Protein AF-A0AA86I5A0-F1 (afdb_monomer_lite)

Sequence (96 aa):
MIKKGFIAGIVMVEIVLALAVFTGKWSYLYFVSGTMGAVSLVLALAYLIDSIVLGSTGTFFSATKMRKVSRVEDAKRFGAIAAPNVLAALIYIVAG

pLDDT: mean 79.41, std 14.9, range [43.25, 93.25]

Organism: Priestia megaterium (NCBI:txid1404)

Foldseek 3Di:
DQVVLLVLLVVQLVVLVVVCVVVVPLCSLQPPLVVLLVVLQVQLVVLVVVLVVVVPDDDPDDDDPVVSVVSNVSSSSSNSSNVSSNVSNVCSVVVD

Structure (mmCIF, N/CA/C/O backbone):
data_AF-A0AA86I5A0-F1
#
_entry.id   AF-A0AA86I5A0-F1
#
loop_
_atom_site.group_PDB
_atom_site.id
_atom_site.type_symbol
_atom_site.label_atom_id
_atom_site.label_alt_id
_atom_site.label_comp_id
_atom_site.label_asym_id
_atom_site.label_entity_id
_atom_site.label_seq_id
_atom_site.pdbx_PDB_ins_code
_atom_site.Cartn_x
_atom_site.Cartn_y
_atom_site.Cartn_z
_atom_site.occupancy
_atom_site.B_iso_or_equiv
_atom_site.auth_seq_id
_atom_site.auth_comp_id
_atom_site.auth_asym_id
_atom_site.auth_atom_id
_atom_site.pdbx_PDB_model_num
ATOM 1 N N . MET A 1 1 ? 1.837 -8.158 -17.430 1.00 62.50 1 MET A N 1
ATOM 2 C CA . MET A 1 1 ? 1.887 -8.622 -16.012 1.00 62.50 1 MET A CA 1
ATOM 3 C C . MET A 1 1 ? 1.303 -7.648 -14.969 1.00 62.50 1 MET A C 1
ATOM 5 O O . MET A 1 1 ? 1.041 -8.055 -13.842 1.00 62.50 1 MET A O 1
ATOM 9 N N . ILE A 1 2 ? 1.014 -6.399 -15.347 1.00 69.75 2 ILE A N 1
ATOM 10 C CA . ILE A 1 2 ? 0.506 -5.314 -14.480 1.00 69.75 2 ILE A CA 1
ATOM 11 C C . ILE A 1 2 ? -0.806 -5.664 -13.761 1.00 69.75 2 ILE A C 1
ATOM 13 O O . ILE A 1 2 ? -0.904 -5.468 -12.556 1.00 69.75 2 ILE A O 1
ATOM 17 N N . LYS A 1 3 ? -1.779 -6.259 -14.473 1.00 75.50 3 LYS A N 1
ATOM 18 C CA . LYS A 1 3 ? -3.065 -6.685 -13.887 1.00 75.50 3 LYS A CA 1
ATOM 19 C C . LYS A 1 3 ? -2.875 -7.624 -12.688 1.00 75.50 3 LYS A C 1
ATOM 21 O O . LYS A 1 3 ? -3.555 -7.467 -11.689 1.00 75.50 3 LYS A O 1
ATOM 26 N N . LYS A 1 4 ? -1.907 -8.550 -12.756 1.00 80.06 4 LYS A N 1
ATOM 27 C CA . LYS A 1 4 ? -1.597 -9.471 -11.648 1.00 80.06 4 LYS A CA 1
ATOM 28 C C . LYS A 1 4 ? -0.988 -8.743 -10.445 1.00 80.06 4 LYS A C 1
ATOM 30 O O . LYS A 1 4 ? -1.285 -9.106 -9.316 1.00 80.06 4 LYS A O 1
ATOM 35 N N . GLY A 1 5 ? -0.159 -7.722 -10.685 1.00 79.56 5 GLY A N 1
ATOM 36 C CA . GLY A 1 5 ? 0.373 -6.860 -9.625 1.00 79.56 5 GLY A CA 1
ATOM 37 C C . GLY A 1 5 ? -0.728 -6.051 -8.941 1.00 79.56 5 GLY A C 1
ATOM 38 O O . GLY A 1 5 ? -0.819 -6.048 -7.722 1.00 79.56 5 GLY A O 1
ATOM 39 N N . PHE A 1 6 ? -1.626 -5.457 -9.724 1.00 83.94 6 PHE A N 1
ATOM 40 C CA . PHE A 1 6 ? -2.771 -4.723 -9.188 1.00 83.94 6 PHE A CA 1
ATOM 41 C C . PHE A 1 6 ? -3.702 -5.613 -8.352 1.00 83.94 6 PHE A C 1
ATOM 43 O O . PHE A 1 6 ? -4.052 -5.248 -7.235 1.00 83.94 6 PHE A O 1
ATOM 50 N N . ILE A 1 7 ? -4.029 -6.814 -8.850 1.00 88.75 7 ILE A N 1
ATOM 51 C CA . ILE A 1 7 ? -4.831 -7.804 -8.112 1.00 88.75 7 ILE A CA 1
ATOM 52 C C . ILE A 1 7 ? -4.143 -8.180 -6.795 1.00 88.75 7 ILE A C 1
ATOM 54 O O . ILE A 1 7 ? -4.790 -8.175 -5.757 1.00 88.75 7 ILE A O 1
ATOM 58 N N . ALA A 1 8 ? -2.833 -8.448 -6.809 1.00 87.75 8 ALA A N 1
ATOM 59 C CA . ALA A 1 8 ? -2.089 -8.741 -5.583 1.00 87.75 8 ALA A CA 1
ATOM 60 C C . ALA A 1 8 ? -2.125 -7.568 -4.588 1.00 87.75 8 ALA A C 1
ATOM 62 O O . ALA A 1 8 ? -2.255 -7.783 -3.386 1.00 87.75 8 ALA A O 1
ATOM 63 N N . GLY A 1 9 ? -2.050 -6.332 -5.088 1.00 87.25 9 GLY A N 1
ATOM 64 C CA . GLY A 1 9 ? -2.198 -5.129 -4.277 1.00 87.25 9 GLY A CA 1
ATOM 65 C C . GLY A 1 9 ? -3.578 -5.019 -3.620 1.00 87.25 9 GLY A C 1
ATOM 66 O O . GLY A 1 9 ? -3.643 -4.755 -2.425 1.00 87.25 9 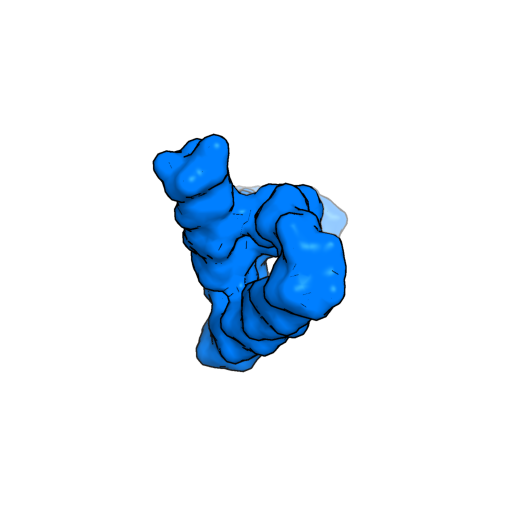GLY A O 1
ATOM 67 N N . ILE A 1 10 ? -4.659 -5.275 -4.366 1.00 91.00 10 ILE A N 1
ATOM 68 C CA . ILE A 1 10 ? -6.036 -5.281 -3.837 1.00 91.00 10 ILE A CA 1
ATOM 69 C C . ILE A 1 10 ? -6.215 -6.373 -2.785 1.00 91.00 10 ILE A C 1
ATOM 71 O O . ILE A 1 10 ? -6.664 -6.073 -1.686 1.00 91.00 10 ILE A O 1
ATOM 75 N N . VAL A 1 11 ? -5.816 -7.611 -3.090 1.00 93.25 11 VAL A N 1
ATOM 76 C CA . VAL A 1 11 ? -5.940 -8.745 -2.158 1.00 93.25 11 VAL A CA 1
ATOM 77 C C . VAL A 1 11 ? -5.221 -8.441 -0.845 1.00 93.25 11 VAL A C 1
ATOM 79 O O . VAL A 1 11 ? -5.742 -8.725 0.229 1.00 93.25 11 VAL A O 1
ATOM 82 N N . MET A 1 12 ? -4.044 -7.811 -0.907 1.00 91.31 12 MET A N 1
ATOM 83 C CA .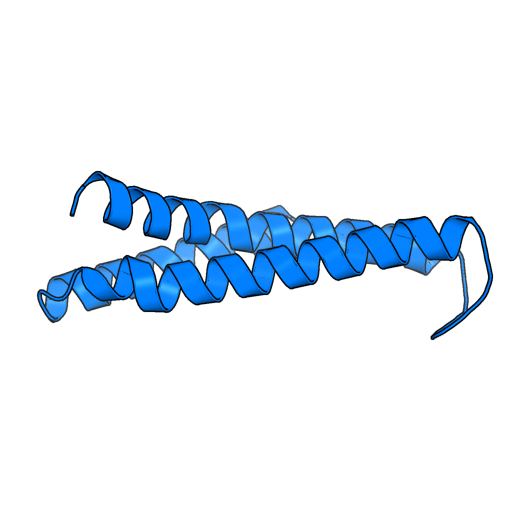 MET A 1 12 ? -3.335 -7.410 0.304 1.00 91.31 12 MET A CA 1
ATOM 84 C C . MET A 1 12 ? -4.117 -6.366 1.112 1.00 91.31 12 MET A C 1
ATOM 86 O O . MET A 1 12 ? -4.232 -6.502 2.327 1.00 91.31 12 MET A O 1
ATOM 90 N N . VAL A 1 13 ? -4.682 -5.349 0.457 1.00 92.56 13 VAL A N 1
ATOM 91 C CA . VAL A 1 13 ? -5.512 -4.333 1.126 1.00 92.56 13 VAL A CA 1
ATOM 92 C C . VAL A 1 13 ? -6.760 -4.959 1.752 1.00 92.56 13 VAL A C 1
ATOM 94 O O . VAL A 1 13 ? -7.087 -4.620 2.884 1.00 92.56 13 VAL A O 1
ATOM 97 N N . GLU A 1 14 ? -7.419 -5.904 1.083 1.00 92.44 14 GLU A N 1
ATOM 98 C CA . GLU A 1 14 ? -8.571 -6.633 1.635 1.00 92.44 14 GLU A CA 1
ATOM 99 C C . GLU A 1 14 ? -8.204 -7.426 2.894 1.00 92.44 14 GLU A C 1
ATOM 101 O O . GLU A 1 14 ? -8.934 -7.381 3.884 1.00 92.44 14 GLU A O 1
ATOM 106 N N . ILE A 1 15 ? -7.046 -8.094 2.902 1.00 92.88 15 ILE A N 1
ATOM 107 C CA . ILE A 1 15 ? -6.540 -8.798 4.090 1.00 92.88 15 ILE A CA 1
ATOM 108 C C . ILE A 1 15 ? -6.296 -7.808 5.236 1.00 92.88 15 ILE A C 1
ATOM 110 O O . ILE A 1 15 ? -6.703 -8.064 6.370 1.00 92.88 15 ILE A O 1
ATOM 114 N N . VAL A 1 16 ? -5.659 -6.667 4.957 1.00 91.75 16 VAL A N 1
ATOM 115 C CA . VAL A 1 16 ? -5.407 -5.629 5.972 1.00 91.75 16 VAL A CA 1
ATOM 116 C C . VAL A 1 16 ? -6.716 -5.038 6.493 1.00 91.75 16 VAL A C 1
ATOM 118 O O . VAL A 1 16 ? -6.844 -4.837 7.699 1.00 91.75 16 VAL A O 1
ATOM 121 N N . LEU A 1 17 ? -7.702 -4.807 5.625 1.00 91.44 17 LEU A N 1
ATOM 122 C CA . LEU A 1 17 ? -9.036 -4.339 6.008 1.00 91.44 17 LEU A CA 1
ATOM 123 C C . LEU A 1 17 ? -9.743 -5.346 6.911 1.00 91.44 17 LEU A C 1
ATOM 125 O O . LEU A 1 17 ? -10.249 -4.961 7.962 1.00 91.44 17 LEU A O 1
ATOM 129 N N . ALA A 1 18 ? -9.735 -6.630 6.551 1.00 92.69 18 ALA A N 1
ATOM 130 C CA . ALA A 1 18 ? -10.305 -7.678 7.388 1.00 92.69 18 ALA A CA 1
ATOM 131 C C . ALA A 1 18 ? -9.649 -7.681 8.778 1.00 92.69 18 ALA A C 1
ATOM 133 O O . ALA A 1 18 ? -10.346 -7.643 9.791 1.00 92.69 18 ALA A O 1
ATOM 134 N N . LEU A 1 19 ? -8.314 -7.633 8.842 1.00 90.69 19 LEU A N 1
ATOM 135 C CA . LEU A 1 19 ? -7.573 -7.551 10.104 1.00 90.69 19 LEU A CA 1
ATOM 136 C C . LEU A 1 19 ? -7.930 -6.298 10.913 1.00 90.69 19 LEU A C 1
ATOM 138 O O . LEU A 1 19 ? -8.125 -6.393 12.125 1.00 90.69 19 LEU A O 1
ATOM 142 N N . ALA A 1 20 ? -8.043 -5.135 10.271 1.00 90.81 20 ALA A N 1
ATOM 143 C CA . ALA A 1 20 ? -8.424 -3.888 10.929 1.00 90.81 20 ALA A CA 1
ATOM 144 C C . ALA A 1 20 ? -9.836 -3.966 11.527 1.00 90.81 20 ALA A C 1
ATOM 146 O O . ALA A 1 20 ? -10.029 -3.557 12.670 1.00 90.81 20 ALA A O 1
ATOM 147 N N . VAL A 1 21 ? -10.793 -4.557 10.807 1.00 92.19 21 VAL A N 1
ATOM 148 C CA . VAL A 1 21 ? -12.170 -4.762 11.285 1.00 92.19 21 VAL A CA 1
ATOM 149 C C . VAL A 1 21 ? -12.211 -5.733 12.468 1.00 92.19 21 VAL A C 1
ATOM 151 O O . VAL A 1 21 ? -12.833 -5.422 13.480 1.00 92.19 21 VAL A O 1
ATOM 154 N N . PHE A 1 22 ? -11.517 -6.873 12.393 1.00 92.75 22 PHE A N 1
ATOM 155 C CA . PHE A 1 22 ? -11.507 -7.863 13.481 1.00 92.75 22 PHE A CA 1
ATOM 156 C C . PHE A 1 22 ? -10.812 -7.365 14.751 1.00 92.75 22 PHE A C 1
ATOM 158 O O . PHE A 1 22 ? -11.197 -7.741 15.855 1.00 92.75 22 PHE A O 1
ATOM 165 N N . THR A 1 23 ? -9.775 -6.542 14.610 1.00 91.00 23 THR A N 1
ATOM 166 C CA . THR A 1 23 ? -8.988 -6.036 15.748 1.00 91.00 23 THR A CA 1
ATOM 167 C C . THR A 1 23 ? -9.443 -4.664 16.245 1.00 91.00 23 THR A C 1
ATOM 169 O O . THR A 1 23 ? -8.976 -4.217 17.292 1.00 91.00 23 THR A O 1
ATOM 172 N N . GLY A 1 24 ? -10.290 -3.967 15.482 1.00 89.88 24 GLY A N 1
ATOM 173 C CA . GLY A 1 24 ? -10.655 -2.564 15.699 1.00 89.88 24 GLY A CA 1
ATOM 174 C C . GLY A 1 24 ? -9.518 -1.564 15.444 1.00 89.88 24 GLY A C 1
ATOM 175 O O . GLY A 1 24 ? -9.685 -0.369 15.687 1.00 89.88 24 GLY A O 1
ATOM 176 N N . LYS A 1 25 ? -8.344 -2.018 14.982 1.00 90.19 25 LYS A N 1
ATOM 177 C CA . LYS A 1 25 ? -7.148 -1.184 14.804 1.00 90.19 25 LYS A CA 1
ATOM 178 C C . LYS A 1 25 ? -6.987 -0.764 13.349 1.00 90.19 25 LYS A C 1
ATOM 180 O O . LYS A 1 25 ? -6.301 -1.412 12.561 1.00 90.19 25 LYS A O 1
ATOM 185 N N . TRP A 1 26 ? -7.556 0.387 13.014 1.00 88.69 26 TRP A N 1
ATOM 186 C CA . TRP A 1 26 ? -7.442 0.979 11.677 1.00 88.69 26 TRP A CA 1
ATOM 187 C C . TRP A 1 26 ? -6.016 1.410 11.312 1.00 88.69 26 TRP A C 1
ATOM 189 O O . TRP A 1 26 ? -5.688 1.480 10.129 1.00 88.69 26 TRP A O 1
ATOM 199 N N . SER A 1 27 ? -5.135 1.594 12.305 1.00 89.50 27 SER A N 1
ATOM 200 C CA . SER A 1 27 ? -3.719 1.925 12.093 1.00 89.50 27 SER A CA 1
ATOM 201 C C . SER A 1 27 ? -2.960 0.886 11.264 1.00 89.50 27 SER A C 1
ATOM 203 O O . SER A 1 27 ? -1.925 1.213 10.680 1.00 89.50 27 SER A O 1
ATOM 205 N N . TYR A 1 28 ? -3.478 -0.339 11.129 1.00 88.56 28 TYR A N 1
ATOM 206 C CA . TYR A 1 28 ? -2.915 -1.337 10.221 1.00 88.56 28 TYR A CA 1
ATOM 207 C C . TYR A 1 28 ? -2.954 -0.911 8.749 1.00 88.56 28 TYR A C 1
ATOM 209 O O . TYR A 1 28 ? -2.046 -1.283 8.007 1.00 88.56 28 TYR A O 1
ATOM 217 N N . LEU A 1 29 ? -3.912 -0.080 8.330 1.00 88.44 29 LEU A N 1
ATOM 218 C CA . LEU A 1 29 ? -3.920 0.487 6.976 1.00 88.44 29 LEU A CA 1
ATOM 219 C C . LEU A 1 29 ? -2.693 1.375 6.740 1.00 88.44 29 LEU A C 1
ATOM 221 O O . LEU A 1 29 ? -2.049 1.290 5.699 1.00 88.44 29 LEU A O 1
ATOM 225 N N . TYR A 1 30 ? -2.300 2.168 7.733 1.00 89.38 30 TYR A N 1
ATOM 226 C CA . TYR A 1 30 ? -1.091 2.979 7.636 1.00 89.38 30 TYR A CA 1
ATOM 227 C C . TYR A 1 30 ? 0.184 2.144 7.752 1.00 89.38 30 TYR A C 1
ATOM 229 O O . TYR A 1 30 ? 1.061 2.226 6.896 1.00 89.38 30 TYR A O 1
ATOM 237 N N . PHE A 1 31 ? 0.297 1.307 8.784 1.00 89.94 31 PHE A N 1
ATOM 238 C CA . PHE A 1 31 ? 1.537 0.576 9.033 1.00 89.94 31 PHE A CA 1
ATOM 239 C C . PHE A 1 31 ? 1.786 -0.543 8.024 1.00 89.94 31 PHE A C 1
ATOM 241 O O . PHE A 1 31 ? 2.920 -0.712 7.591 1.00 89.94 31 PHE A O 1
ATOM 248 N N . VAL A 1 32 ? 0.767 -1.306 7.627 1.00 89.69 32 VAL A N 1
ATOM 249 C CA . VAL A 1 32 ? 0.941 -2.464 6.737 1.00 89.69 32 VAL A CA 1
ATOM 250 C C . VAL A 1 32 ? 0.802 -2.046 5.279 1.00 89.69 32 VAL A C 1
ATOM 252 O O . VAL A 1 32 ? 1.738 -2.232 4.502 1.00 89.69 32 VAL A O 1
ATOM 255 N N . SER A 1 33 ? -0.319 -1.428 4.892 1.00 89.88 33 SER A N 1
ATOM 256 C CA . SER A 1 33 ? -0.487 -0.984 3.501 1.00 89.88 33 SER A CA 1
ATOM 257 C C . SER A 1 33 ? 0.435 0.190 3.169 1.00 89.88 33 SER A C 1
ATOM 259 O O . SER A 1 33 ? 0.993 0.220 2.075 1.00 89.88 33 SER A O 1
ATOM 261 N N . GLY A 1 34 ? 0.706 1.103 4.104 1.00 87.44 34 GLY A N 1
ATOM 262 C CA . GLY A 1 34 ? 1.652 2.199 3.867 1.00 87.44 34 GLY A CA 1
ATOM 263 C C . GLY A 1 34 ? 3.090 1.723 3.658 1.00 87.44 34 GLY A C 1
ATOM 264 O O . GLY A 1 34 ? 3.721 2.131 2.683 1.00 87.44 34 GLY A O 1
ATOM 265 N N . THR A 1 35 ? 3.602 0.807 4.492 1.00 90.50 35 THR A N 1
ATOM 266 C CA . THR A 1 35 ? 4.956 0.250 4.290 1.00 90.50 35 THR A CA 1
ATOM 267 C C . THR A 1 35 ? 5.046 -0.560 3.001 1.00 90.50 35 THR A C 1
ATOM 269 O O . THR A 1 35 ? 5.976 -0.363 2.219 1.00 90.50 35 THR A O 1
ATOM 272 N N . MET A 1 36 ? 4.057 -1.409 2.717 1.00 87.50 36 MET A N 1
ATOM 273 C CA . MET A 1 36 ? 4.020 -2.209 1.491 1.00 87.50 36 MET A CA 1
ATOM 274 C C . MET A 1 36 ? 3.917 -1.335 0.235 1.00 87.50 36 MET A C 1
ATOM 276 O O . MET A 1 36 ? 4.591 -1.589 -0.768 1.00 87.50 36 MET A O 1
ATOM 280 N N . GLY A 1 37 ? 3.108 -0.277 0.298 1.00 89.00 37 GLY A N 1
ATOM 281 C CA . GLY A 1 37 ? 2.975 0.734 -0.744 1.00 89.00 37 GLY A CA 1
ATOM 282 C C . GLY A 1 37 ? 4.288 1.469 -0.997 1.00 89.00 37 GLY A C 1
ATOM 283 O O . GLY A 1 37 ? 4.725 1.550 -2.145 1.00 89.00 37 GLY A O 1
ATOM 284 N N . ALA A 1 38 ? 4.959 1.927 0.063 1.00 89.31 38 ALA A N 1
ATOM 285 C CA . ALA A 1 38 ? 6.244 2.618 -0.017 1.00 89.31 38 ALA A CA 1
ATOM 286 C C . ALA A 1 38 ? 7.351 1.721 -0.589 1.00 89.31 38 ALA A C 1
ATOM 288 O O . ALA A 1 38 ? 8.024 2.116 -1.539 1.00 89.31 38 ALA A O 1
ATOM 289 N N . VAL A 1 39 ? 7.506 0.494 -0.081 1.00 90.25 39 VAL A N 1
ATOM 290 C CA . VAL A 1 39 ? 8.502 -0.470 -0.585 1.00 90.25 39 VAL A CA 1
ATOM 291 C C . VAL A 1 39 ? 8.260 -0.780 -2.062 1.00 90.25 39 VAL A C 1
ATOM 293 O O . VAL A 1 39 ? 9.196 -0.774 -2.862 1.00 90.25 39 VAL A O 1
ATOM 296 N N . SER A 1 40 ? 7.002 -0.990 -2.453 1.00 86.19 40 SER A N 1
ATOM 297 C CA . SER A 1 40 ? 6.639 -1.260 -3.848 1.00 86.19 40 SER A 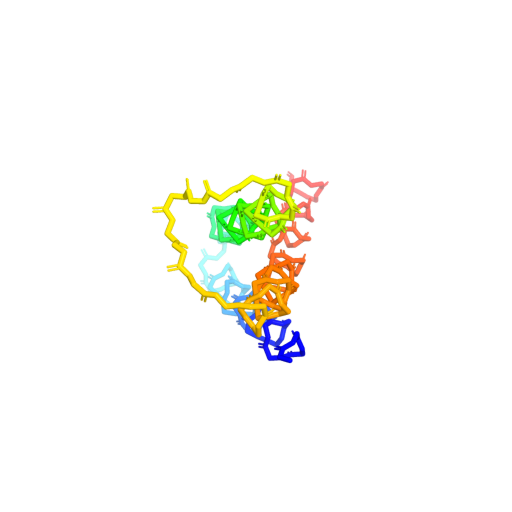CA 1
ATOM 298 C C . SER A 1 40 ? 6.914 -0.058 -4.759 1.00 86.19 40 SER A C 1
ATOM 300 O O . SER A 1 40 ? 7.388 -0.236 -5.880 1.00 86.19 40 SER A O 1
ATOM 302 N N . LEU A 1 41 ? 6.682 1.169 -4.283 1.00 88.50 41 LEU A N 1
ATOM 303 C CA . LEU A 1 41 ? 7.031 2.404 -4.993 1.00 88.50 41 LEU A CA 1
ATOM 304 C C . LEU A 1 41 ? 8.543 2.558 -5.171 1.00 88.50 41 LEU A C 1
ATOM 306 O O . LEU A 1 41 ? 9.000 2.849 -6.275 1.00 88.50 41 LEU A O 1
ATOM 310 N N . VAL A 1 42 ? 9.318 2.330 -4.108 1.00 90.69 42 VAL A N 1
ATOM 311 C CA . VAL A 1 42 ? 10.786 2.396 -4.147 1.00 90.69 42 VAL A CA 1
ATOM 312 C C . VAL A 1 42 ? 11.338 1.375 -5.137 1.00 90.69 42 VAL A C 1
ATOM 314 O O . VAL A 1 42 ? 12.177 1.723 -5.964 1.00 90.69 42 VAL A O 1
ATOM 317 N N . LEU A 1 43 ? 10.829 0.141 -5.124 1.00 85.12 43 LEU A N 1
ATOM 318 C CA . LEU A 1 43 ? 11.209 -0.884 -6.099 1.00 85.12 43 LEU A CA 1
ATOM 319 C C . LEU A 1 43 ? 10.834 -0.474 -7.525 1.00 85.12 43 LEU A C 1
ATOM 321 O O . LEU A 1 43 ? 11.657 -0.601 -8.430 1.00 85.12 43 LEU A O 1
ATOM 325 N N . ALA A 1 44 ? 9.627 0.056 -7.737 1.00 85.69 44 ALA A N 1
ATOM 326 C CA . ALA A 1 44 ? 9.202 0.534 -9.049 1.00 85.69 44 ALA A CA 1
ATOM 327 C C . ALA A 1 44 ? 10.132 1.635 -9.585 1.00 85.69 44 ALA A C 1
ATOM 329 O O . ALA A 1 44 ? 10.544 1.583 -10.744 1.00 85.69 44 ALA A O 1
ATOM 330 N N . LEU A 1 45 ? 10.510 2.589 -8.732 1.00 84.81 45 LEU A N 1
ATOM 331 C CA . LEU A 1 45 ? 11.453 3.655 -9.064 1.00 84.81 45 LEU A CA 1
ATOM 332 C C . LEU A 1 45 ? 12.854 3.112 -9.339 1.00 84.81 45 LEU A C 1
ATOM 334 O O . LEU A 1 45 ? 13.453 3.493 -10.339 1.00 84.81 45 LEU A O 1
ATOM 338 N N . ALA A 1 46 ? 13.356 2.190 -8.517 1.00 84.25 46 ALA A N 1
ATOM 339 C CA . ALA A 1 46 ? 14.658 1.564 -8.723 1.00 84.25 46 ALA A CA 1
ATOM 340 C C . ALA A 1 46 ? 14.731 0.862 -10.088 1.00 84.25 46 ALA A C 1
ATOM 342 O O . ALA A 1 46 ? 15.670 1.098 -10.844 1.00 84.25 46 ALA A O 1
ATOM 343 N N . TYR A 1 47 ? 13.710 0.078 -10.455 1.00 80.00 47 TYR A N 1
ATOM 344 C CA . TYR A 1 47 ? 13.642 -0.575 -11.766 1.00 80.00 47 TYR A CA 1
ATOM 345 C C . TYR A 1 47 ? 13.489 0.417 -12.930 1.00 80.00 47 TYR A C 1
ATOM 347 O O . TYR A 1 47 ? 14.041 0.175 -14.007 1.00 80.00 47 TYR A O 1
ATOM 355 N N . LEU A 1 48 ? 12.779 1.537 -12.742 1.00 79.94 48 LEU A N 1
ATOM 356 C CA . LEU A 1 48 ? 12.686 2.598 -13.754 1.00 79.94 48 LEU A CA 1
ATOM 357 C C . LEU A 1 48 ? 14.021 3.308 -13.956 1.00 79.94 48 LEU A C 1
ATOM 359 O O . LEU A 1 48 ? 14.464 3.422 -15.097 1.00 79.94 48 LEU A O 1
ATOM 363 N 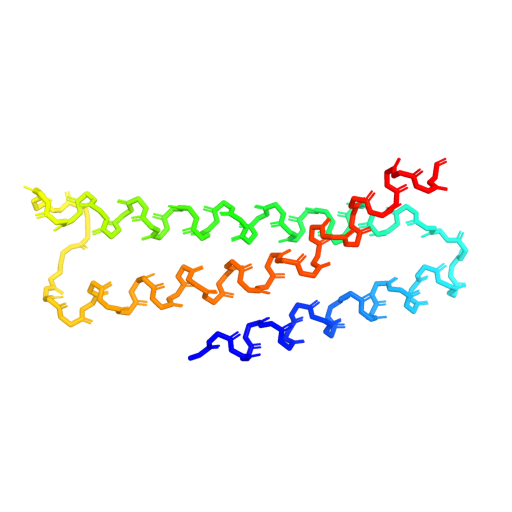N . ILE A 1 49 ? 14.667 3.752 -12.878 1.00 80.44 49 ILE A N 1
ATOM 364 C CA . ILE A 1 49 ? 15.968 4.430 -12.921 1.00 80.44 49 ILE A CA 1
ATOM 365 C C . ILE A 1 49 ? 16.996 3.512 -13.569 1.00 80.44 49 ILE A C 1
ATOM 367 O O . ILE A 1 49 ? 17.666 3.914 -14.514 1.00 80.44 49 ILE A O 1
ATOM 371 N N . ASP A 1 50 ? 17.049 2.255 -13.141 1.00 72.94 50 ASP A N 1
ATOM 372 C CA . ASP A 1 50 ? 17.911 1.239 -13.731 1.00 72.94 50 ASP A CA 1
ATOM 373 C C . ASP A 1 50 ? 17.614 1.065 -15.235 1.00 72.94 50 ASP A C 1
ATOM 375 O O . ASP A 1 50 ? 18.525 1.069 -16.061 1.00 72.94 50 ASP A O 1
ATOM 379 N N . SER A 1 51 ? 16.343 1.048 -15.655 1.00 68.75 51 SER A N 1
ATOM 380 C CA . SER A 1 51 ? 15.998 0.999 -17.085 1.00 68.75 51 SER A CA 1
ATOM 381 C C . SER A 1 51 ? 16.438 2.240 -17.881 1.00 68.75 51 SER A C 1
ATOM 383 O O . SER A 1 51 ? 16.790 2.108 -19.055 1.00 68.75 51 SER A O 1
ATOM 385 N N . ILE A 1 52 ? 16.438 3.431 -17.274 1.00 69.75 52 ILE A N 1
ATOM 386 C CA . ILE A 1 52 ? 16.853 4.690 -17.913 1.00 69.75 52 ILE A CA 1
ATOM 387 C C . ILE A 1 52 ? 18.381 4.742 -18.016 1.00 69.75 52 ILE A C 1
ATOM 389 O O . ILE A 1 52 ? 18.904 4.955 -19.110 1.00 69.75 52 ILE A O 1
ATOM 393 N N . VAL A 1 53 ? 19.087 4.462 -16.918 1.00 66.62 53 VAL A N 1
ATOM 394 C CA . VAL A 1 53 ? 20.556 4.499 -16.814 1.00 66.62 53 VAL A CA 1
ATOM 395 C C . VAL A 1 53 ? 21.211 3.447 -17.718 1.00 66.62 53 VAL A C 1
ATOM 397 O O . VAL A 1 53 ? 22.159 3.760 -18.437 1.00 66.62 53 VAL A O 1
ATOM 400 N N . LEU A 1 54 ? 20.655 2.231 -17.820 1.00 54.56 54 LEU A N 1
ATOM 401 C CA . LEU A 1 54 ? 21.124 1.235 -18.802 1.00 54.56 54 LEU A CA 1
ATOM 402 C C . LEU A 1 54 ? 20.839 1.608 -20.263 1.00 54.56 54 LEU A C 1
ATOM 404 O O . LEU A 1 54 ? 21.310 0.927 -21.175 1.00 54.56 54 LEU A O 1
ATOM 408 N N . GLY A 1 55 ? 20.052 2.653 -20.519 1.00 51.78 55 GLY A N 1
ATOM 409 C CA . GLY A 1 55 ? 19.924 3.234 -21.849 1.00 51.78 55 GLY A CA 1
ATOM 410 C C . GLY A 1 55 ? 21.145 4.035 -22.293 1.00 51.78 55 GLY A C 1
ATOM 411 O O . GLY A 1 55 ? 21.352 4.130 -23.499 1.00 51.78 55 GLY A O 1
ATOM 412 N N . SER A 1 56 ? 21.927 4.587 -21.358 1.00 54.34 56 SER A N 1
ATOM 413 C CA . SER A 1 56 ? 23.004 5.541 -21.651 1.00 54.34 56 SER 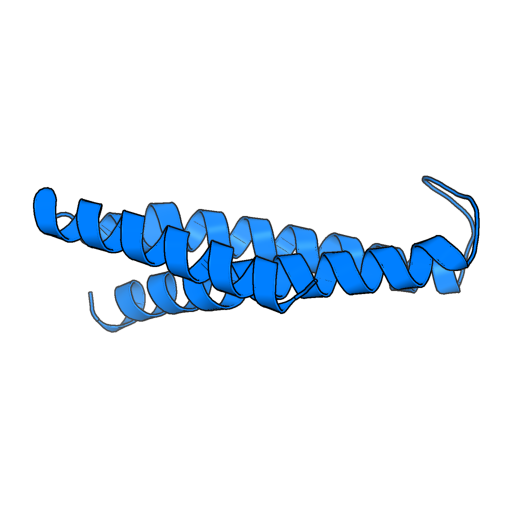A CA 1
ATOM 414 C C . SER A 1 56 ? 24.412 5.006 -21.404 1.00 54.34 56 SER A C 1
ATOM 416 O O . SER A 1 56 ? 25.330 5.424 -22.099 1.00 54.34 56 SER A O 1
ATOM 418 N N . THR A 1 57 ? 24.620 4.089 -20.459 1.00 49.25 57 THR A N 1
ATOM 419 C CA . THR A 1 57 ? 25.976 3.652 -20.088 1.00 49.25 57 THR A CA 1
ATOM 420 C C . THR A 1 57 ? 25.960 2.240 -19.507 1.00 49.25 57 THR A C 1
ATOM 422 O O . THR A 1 57 ? 25.088 1.867 -18.724 1.00 49.25 57 THR A O 1
ATOM 425 N N . GLY A 1 58 ? 26.908 1.413 -19.947 1.00 51.12 58 GLY A N 1
ATOM 426 C CA . GLY A 1 58 ? 27.016 0.017 -19.538 1.00 51.12 58 GLY A CA 1
ATOM 427 C C . GLY A 1 58 ? 27.353 -0.158 -18.052 1.00 51.12 58 GLY A C 1
ATOM 428 O O . GLY A 1 58 ? 28.276 0.467 -17.543 1.00 51.12 58 GLY A O 1
ATOM 429 N N . THR A 1 59 ? 26.633 -1.106 -17.435 1.00 50.66 59 THR A N 1
ATOM 430 C CA . THR A 1 59 ? 26.910 -1.885 -16.202 1.00 50.66 59 THR A CA 1
ATOM 431 C C . THR A 1 59 ? 26.808 -1.248 -14.808 1.00 50.66 59 THR A C 1
ATOM 433 O O . THR A 1 59 ? 27.616 -0.417 -14.430 1.00 50.66 59 THR A O 1
ATOM 436 N N . PHE A 1 60 ? 25.945 -1.867 -13.979 1.00 47.81 60 PHE A N 1
ATOM 437 C CA . PHE A 1 60 ? 26.382 -2.612 -12.773 1.00 47.81 60 PHE A CA 1
ATOM 438 C C . PHE A 1 60 ? 25.967 -4.109 -12.794 1.00 47.81 60 PHE A C 1
ATOM 440 O O . PHE A 1 60 ? 26.631 -4.932 -12.181 1.00 47.81 60 PHE A O 1
ATOM 447 N N . PHE A 1 61 ? 24.954 -4.508 -13.584 1.00 49.09 61 PHE A N 1
ATOM 448 C CA . PHE A 1 61 ? 24.625 -5.915 -13.900 1.00 49.09 61 PHE A CA 1
ATOM 449 C C . PHE A 1 61 ? 24.122 -6.015 -15.357 1.00 49.09 61 PHE A C 1
ATOM 451 O O . PHE A 1 61 ? 22.956 -5.714 -15.629 1.00 49.09 61 PHE A O 1
ATOM 458 N N . SER A 1 62 ? 24.980 -6.372 -16.320 1.00 46.50 62 SER A N 1
ATOM 459 C CA . SER A 1 62 ? 24.664 -6.334 -17.766 1.00 46.50 62 SER A CA 1
ATOM 460 C C . SER A 1 62 ? 24.467 -7.714 -18.399 1.00 46.50 62 SER A C 1
ATOM 462 O O . SER A 1 62 ? 25.247 -8.621 -18.135 1.00 46.50 62 SER A O 1
ATOM 464 N N . ALA A 1 63 ? 23.440 -7.829 -19.259 1.00 43.69 63 ALA A N 1
ATOM 465 C CA . ALA A 1 63 ? 23.539 -8.207 -20.681 1.00 43.69 63 ALA A CA 1
ATOM 466 C C . ALA A 1 63 ? 22.122 -8.258 -21.313 1.00 43.69 63 ALA A C 1
ATOM 468 O O . ALA A 1 63 ? 21.209 -8.866 -20.754 1.00 43.69 63 ALA A O 1
ATOM 469 N N . THR A 1 64 ? 21.960 -7.654 -22.500 1.00 43.25 64 THR A N 1
ATOM 470 C CA . THR A 1 64 ? 20.883 -7.902 -23.496 1.00 43.25 64 THR A CA 1
ATOM 471 C C . THR A 1 64 ? 19.608 -7.025 -23.461 1.00 43.25 64 THR A C 1
ATOM 473 O O . THR A 1 64 ? 18.855 -6.972 -22.489 1.00 43.25 64 THR A O 1
ATOM 476 N N . LYS A 1 65 ? 19.307 -6.390 -24.614 1.00 46.62 65 LYS A N 1
ATOM 477 C CA . LYS A 1 65 ? 18.154 -5.499 -24.906 1.00 46.62 65 LYS A CA 1
ATOM 478 C C . LYS A 1 65 ? 16.769 -6.068 -24.537 1.00 46.62 65 LYS A C 1
ATOM 480 O O . LYS A 1 65 ? 15.892 -5.287 -24.176 1.00 46.62 65 LYS A O 1
ATOM 485 N N . MET A 1 66 ? 16.572 -7.394 -24.560 1.00 48.81 66 MET A N 1
ATOM 486 C CA . MET A 1 66 ? 15.318 -8.036 -24.117 1.00 48.81 66 MET A CA 1
ATOM 487 C C . MET A 1 66 ? 15.007 -7.784 -22.628 1.00 48.81 66 MET A C 1
ATOM 489 O O . MET A 1 66 ? 13.841 -7.766 -22.240 1.00 48.81 66 MET A O 1
ATOM 493 N N . ARG A 1 67 ? 16.018 -7.502 -21.790 1.00 51.53 67 ARG A N 1
ATOM 494 C CA . ARG A 1 67 ? 15.842 -7.253 -20.348 1.00 51.53 67 ARG A CA 1
ATOM 495 C C . ARG A 1 67 ? 15.350 -5.836 -20.021 1.00 51.53 67 ARG A C 1
ATOM 497 O O . ARG A 1 67 ? 14.732 -5.643 -18.979 1.00 51.53 67 ARG A O 1
ATOM 504 N N . LYS A 1 68 ? 15.552 -4.846 -20.903 1.00 55.25 68 LYS A N 1
ATOM 505 C CA . LYS A 1 68 ? 15.093 -3.458 -20.681 1.00 55.25 68 LYS A CA 1
ATOM 506 C C . LYS A 1 68 ? 13.560 -3.368 -20.660 1.00 55.25 68 LYS A C 1
ATOM 508 O O . LYS A 1 68 ? 12.996 -2.717 -19.788 1.00 55.25 68 LYS A O 1
ATOM 513 N N . VAL A 1 69 ? 12.897 -4.093 -21.567 1.00 59.56 69 VAL A N 1
ATOM 514 C CA . VAL A 1 69 ? 11.428 -4.229 -21.597 1.00 59.56 69 VAL A CA 1
ATOM 515 C C . VAL A 1 69 ? 10.924 -4.962 -20.350 1.00 59.56 69 VAL A C 1
ATOM 517 O O . VAL A 1 69 ? 9.969 -4.503 -19.731 1.00 59.56 69 VAL A O 1
ATOM 520 N N . SER A 1 70 ? 11.624 -6.022 -19.920 1.00 67.62 70 SER A N 1
ATOM 521 C CA . SER A 1 70 ? 11.306 -6.754 -18.682 1.00 67.62 70 SER A CA 1
ATOM 522 C C . SER A 1 70 ? 11.351 -5.855 -17.444 1.00 67.62 70 SER A C 1
ATOM 524 O O . SER A 1 70 ? 10.424 -5.891 -16.648 1.00 67.62 70 SER A O 1
ATOM 526 N N . ARG A 1 71 ? 12.372 -4.998 -17.291 1.00 68.81 71 ARG A N 1
ATOM 527 C CA . ARG A 1 71 ? 12.508 -4.111 -16.116 1.00 68.81 71 ARG A CA 1
ATOM 528 C C . ARG A 1 71 ? 11.457 -3.010 -16.067 1.00 68.81 71 ARG A C 1
ATOM 530 O O . ARG A 1 71 ? 10.953 -2.695 -14.996 1.00 68.81 71 ARG A O 1
ATOM 537 N N . VAL A 1 72 ? 11.087 -2.450 -17.219 1.00 73.94 72 VAL A N 1
ATOM 538 C CA . VAL A 1 72 ? 9.961 -1.507 -17.296 1.00 73.94 72 VAL A CA 1
ATOM 539 C C . VAL A 1 72 ? 8.648 -2.219 -16.961 1.00 73.94 72 VAL A C 1
ATOM 541 O O . VAL A 1 72 ? 7.781 -1.638 -16.311 1.00 73.94 72 VAL A O 1
ATOM 544 N N . GLU A 1 73 ? 8.482 -3.477 -17.367 1.00 79.31 73 GLU A N 1
ATOM 545 C CA . GLU A 1 73 ? 7.301 -4.262 -17.010 1.00 79.31 73 GLU A CA 1
ATOM 546 C C . GLU A 1 73 ? 7.263 -4.632 -15.517 1.00 79.31 73 GLU A C 1
ATOM 548 O O . GLU A 1 73 ? 6.196 -4.539 -14.903 1.00 79.31 73 GLU A O 1
ATOM 553 N N . ASP A 1 74 ? 8.409 -4.944 -14.910 1.00 79.12 74 ASP A N 1
ATOM 554 C CA . ASP A 1 74 ? 8.550 -5.160 -13.467 1.00 79.12 74 ASP A CA 1
ATOM 555 C C . ASP A 1 74 ? 8.275 -3.873 -12.686 1.00 79.12 74 ASP A C 1
ATOM 557 O O . ASP A 1 74 ? 7.484 -3.885 -11.744 1.00 79.12 74 ASP A O 1
ATOM 561 N N . ALA A 1 75 ? 8.811 -2.734 -13.127 1.00 82.25 75 ALA A N 1
ATOM 562 C CA . ALA A 1 75 ? 8.495 -1.436 -12.545 1.00 82.25 75 ALA A CA 1
ATOM 563 C C . ALA A 1 75 ? 6.995 -1.131 -12.586 1.00 82.25 75 ALA A C 1
ATOM 565 O O . ALA A 1 75 ? 6.406 -0.746 -11.577 1.00 82.25 75 ALA A O 1
ATOM 566 N N . LYS A 1 76 ? 6.345 -1.349 -13.735 1.00 84.06 76 LYS A N 1
ATOM 567 C CA . LYS A 1 76 ? 4.892 -1.172 -13.863 1.00 84.06 76 LYS A CA 1
ATOM 568 C C . LYS A 1 76 ? 4.120 -2.147 -12.974 1.00 84.06 76 LYS A C 1
ATOM 570 O O . LYS A 1 76 ? 3.064 -1.790 -12.459 1.00 84.06 76 LYS A O 1
ATOM 575 N N . ARG A 1 77 ? 4.620 -3.370 -12.775 1.00 85.56 77 ARG A N 1
ATOM 576 C CA . ARG A 1 77 ? 4.021 -4.360 -11.870 1.00 85.56 77 ARG A CA 1
ATOM 577 C C . ARG A 1 77 ? 4.117 -3.916 -10.411 1.00 85.56 77 ARG A C 1
ATOM 579 O O . ARG A 1 77 ? 3.104 -3.977 -9.721 1.00 85.56 77 ARG A O 1
ATOM 586 N N . PHE A 1 78 ? 5.282 -3.462 -9.953 1.00 83.44 78 PHE A N 1
ATOM 587 C CA . PHE A 1 78 ? 5.461 -2.952 -8.589 1.00 83.44 78 PHE A CA 1
ATOM 588 C C . PHE A 1 78 ? 4.684 -1.655 -8.360 1.00 83.44 78 PHE A C 1
ATOM 590 O O . PHE A 1 78 ? 4.011 -1.528 -7.342 1.00 83.44 78 PHE A O 1
ATOM 597 N N . GLY A 1 79 ? 4.658 -0.750 -9.340 1.00 83.81 79 GLY A N 1
ATOM 598 C CA . GLY A 1 79 ? 3.809 0.442 -9.295 1.00 83.81 79 GLY A CA 1
ATOM 599 C C . GLY A 1 79 ? 2.322 0.092 -9.180 1.00 83.81 79 GLY A C 1
ATOM 600 O O . GLY A 1 79 ? 1.595 0.710 -8.409 1.00 83.81 79 GLY A O 1
ATOM 601 N N . ALA A 1 80 ? 1.873 -0.959 -9.871 1.00 87.62 80 ALA A N 1
ATOM 602 C CA . ALA A 1 80 ? 0.499 -1.441 -9.760 1.00 87.62 80 ALA A CA 1
ATOM 603 C C . ALA A 1 80 ? 0.180 -2.105 -8.409 1.00 87.62 80 ALA A C 1
ATOM 605 O O . ALA A 1 80 ? -0.957 -2.007 -7.965 1.00 87.62 80 ALA A O 1
ATOM 606 N N . ILE A 1 81 ? 1.147 -2.743 -7.737 1.00 87.75 81 ILE A N 1
ATOM 607 C CA . ILE A 1 81 ? 0.982 -3.222 -6.348 1.00 87.75 81 ILE A CA 1
ATOM 608 C C . ILE A 1 81 ? 0.920 -2.033 -5.381 1.00 87.75 81 ILE A C 1
ATOM 610 O O . ILE A 1 81 ? 0.125 -2.034 -4.439 1.00 87.75 81 ILE A O 1
ATOM 614 N N . ALA A 1 82 ? 1.748 -1.015 -5.621 1.00 89.25 82 ALA A N 1
ATOM 615 C CA . ALA A 1 82 ? 1.833 0.165 -4.776 1.00 89.25 82 ALA A CA 1
ATOM 616 C C . ALA A 1 82 ? 0.533 0.976 -4.791 1.00 89.25 82 ALA A C 1
ATOM 618 O O . ALA A 1 82 ? 0.085 1.397 -3.733 1.00 89.25 82 ALA A O 1
ATOM 619 N N . ALA A 1 83 ? -0.096 1.154 -5.956 1.00 89.62 83 ALA A N 1
ATOM 620 C CA . ALA A 1 83 ? -1.274 2.008 -6.120 1.00 89.62 83 ALA A CA 1
ATOM 621 C C . ALA A 1 83 ? -2.403 1.762 -5.088 1.00 89.62 83 ALA A C 1
ATOM 623 O O . ALA A 1 83 ? -2.738 2.702 -4.366 1.00 89.62 83 ALA A O 1
ATOM 624 N N . PRO A 1 84 ? -2.969 0.546 -4.945 1.00 89.94 84 PRO A N 1
ATOM 625 C CA . PRO A 1 84 ? -4.026 0.303 -3.961 1.00 89.94 84 PRO A CA 1
ATOM 626 C C . PRO A 1 84 ? -3.527 0.428 -2.511 1.00 89.94 84 PRO A C 1
ATOM 628 O O . PRO A 1 84 ? -4.250 0.935 -1.660 1.00 89.94 84 PRO A O 1
ATOM 631 N N . ASN A 1 85 ? -2.284 0.025 -2.227 1.00 90.50 85 ASN A N 1
ATOM 632 C CA . ASN A 1 85 ? -1.710 0.064 -0.878 1.00 90.50 85 ASN A CA 1
ATOM 633 C C . ASN A 1 85 ? -1.426 1.496 -0.393 1.00 90.50 85 ASN A C 1
ATOM 635 O O . ASN A 1 85 ? -1.743 1.847 0.742 1.00 90.50 85 ASN A O 1
ATOM 639 N N . VAL A 1 86 ? -0.882 2.340 -1.271 1.00 90.62 86 VAL A N 1
ATOM 640 C CA . VAL A 1 86 ? -0.660 3.769 -1.014 1.00 90.62 86 VAL A CA 1
ATOM 641 C C . VAL A 1 86 ? -1.994 4.483 -0.841 1.00 90.62 86 VAL A C 1
ATOM 643 O O . VAL A 1 86 ? -2.139 5.266 0.091 1.00 90.62 86 VAL A O 1
ATOM 646 N N . LEU A 1 87 ? -2.982 4.192 -1.693 1.00 91.25 87 LEU A N 1
ATOM 647 C CA . LEU A 1 87 ? -4.313 4.785 -1.576 1.00 91.25 87 LEU A CA 1
ATOM 648 C C . LEU A 1 87 ? -4.963 4.439 -0.230 1.00 91.25 87 LEU A C 1
ATOM 650 O O . LEU A 1 87 ? -5.478 5.330 0.436 1.00 91.25 87 LEU A O 1
ATOM 654 N N . ALA A 1 88 ? -4.890 3.178 0.202 1.00 89.38 88 ALA A N 1
ATOM 655 C CA . ALA A 1 88 ? -5.410 2.748 1.498 1.00 89.38 88 ALA A CA 1
ATOM 656 C C . ALA A 1 88 ? -4.736 3.480 2.673 1.00 89.38 88 ALA A C 1
ATOM 658 O O . ALA A 1 88 ? -5.415 3.943 3.590 1.00 89.38 88 ALA A O 1
ATOM 659 N N . ALA A 1 89 ? -3.411 3.639 2.623 1.00 90.50 89 ALA A N 1
ATOM 660 C CA . ALA A 1 89 ? -2.670 4.386 3.634 1.00 90.50 89 ALA A CA 1
ATOM 661 C C . ALA A 1 89 ? -3.041 5.879 3.642 1.00 90.50 89 ALA A C 1
ATOM 663 O O . ALA A 1 89 ? -3.223 6.456 4.711 1.00 90.50 89 ALA A O 1
ATOM 664 N N . LEU A 1 90 ? -3.202 6.499 2.469 1.00 89.44 90 LEU A N 1
ATOM 665 C CA . LEU A 1 90 ? -3.634 7.894 2.345 1.00 89.44 90 LEU A CA 1
ATOM 666 C C . LEU A 1 90 ? -5.056 8.105 2.868 1.00 89.44 90 LEU A C 1
ATOM 668 O O . LEU A 1 90 ? -5.294 9.080 3.573 1.00 89.44 90 LEU A O 1
ATOM 672 N N . ILE A 1 91 ? -5.983 7.190 2.571 1.00 88.56 91 ILE A N 1
ATOM 673 C CA . ILE A 1 91 ? -7.349 7.237 3.109 1.00 88.56 91 ILE A CA 1
ATOM 674 C C . ILE A 1 91 ? -7.307 7.231 4.635 1.00 88.56 91 ILE A C 1
ATOM 676 O O . ILE A 1 91 ? -7.977 8.052 5.247 1.00 88.56 91 ILE A O 1
ATOM 680 N N . TYR A 1 92 ? -6.491 6.369 5.249 1.00 88.88 92 TYR A N 1
ATOM 681 C CA . TYR A 1 92 ? -6.331 6.370 6.703 1.00 88.88 92 TYR A CA 1
ATOM 682 C C . TYR A 1 92 ? -5.794 7.706 7.237 1.00 88.88 92 TYR A C 1
ATOM 684 O O . TYR A 1 92 ? -6.294 8.185 8.242 1.00 88.88 92 TYR A O 1
ATOM 692 N N . ILE A 1 93 ? -4.808 8.322 6.578 1.00 88.62 93 ILE A N 1
ATOM 693 C CA . ILE A 1 93 ? -4.236 9.610 7.021 1.00 88.62 93 ILE A CA 1
ATOM 694 C C . ILE A 1 93 ? -5.254 10.754 6.915 1.00 88.62 93 ILE A C 1
ATOM 696 O O . ILE A 1 93 ? -5.208 11.684 7.709 1.00 88.62 93 ILE A O 1
ATOM 700 N N . VAL A 1 94 ? -6.130 10.724 5.908 1.00 87.50 94 VAL A N 1
ATOM 701 C CA . VAL A 1 94 ? -7.127 11.783 5.675 1.00 87.50 94 VAL A CA 1
ATOM 702 C C . VAL A 1 94 ? -8.391 11.577 6.515 1.00 87.50 94 VAL A C 1
ATOM 704 O O . VAL A 1 94 ? -9.035 12.554 6.888 1.00 87.50 94 VAL A O 1
ATOM 707 N N . ALA A 1 95 ? -8.778 10.326 6.768 1.00 78.12 95 ALA A N 1
ATOM 708 C CA . ALA A 1 95 ? -10.011 9.976 7.473 1.00 78.12 95 ALA A CA 1
ATOM 709 C C . ALA A 1 95 ? -9.822 9.677 8.971 1.00 78.12 95 ALA A C 1
ATOM 711 O O . ALA A 1 95 ? -10.822 9.607 9.687 1.00 78.12 95 ALA A O 1
ATOM 712 N N . GLY A 1 96 ? -8.588 9.439 9.421 1.00 60.84 96 GLY A N 1
ATOM 713 C CA . GLY A 1 96 ? -8.218 9.233 10.826 1.00 60.84 96 GLY A CA 1
ATOM 714 C C . GLY A 1 96 ? -7.745 10.514 11.490 1.00 60.84 96 GLY A C 1
ATOM 715 O O . GLY A 1 96 ? -7.974 10.625 12.714 1.00 60.84 96 GLY A O 1
#

Secondary structure (DSSP, 8-state):
-HHHHHHHHHHHH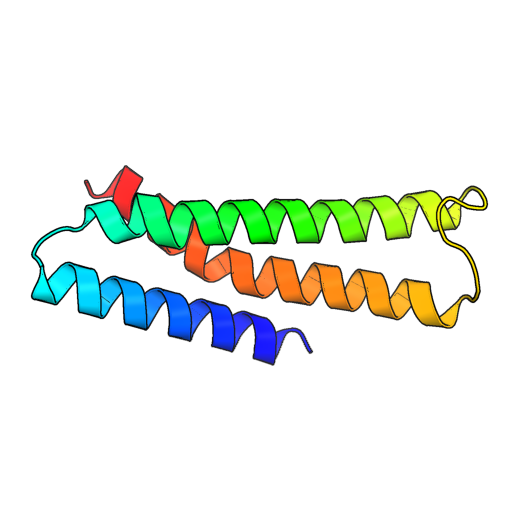HHHHHHHHHH--THHIIIIIIHHHHHHHHHHHHHHHHHHHTTTS--SS---THHHHHHHHHHHHHHHHHHHHHHHHHHHHHH-

Radius of gyration: 16.1 Å; chains: 1; bounding box: 39×21×41 Å